Protein AF-A0A2N9P0L2-F1 (afdb_monomer_lite)

Radius of gyration: 23.01 Å; chains: 1; bounding box: 50×42×52 Å

Foldseek 3Di:
DQQPDALVVVCVVVVHDSVVSVVVCVVVVRDGNDDPDDDDDPVLVVCQQPAALVVSCVVVVDDSVVSVVSCVVVVRDGPDDPDDDDDPVLVVCALVDALVVSCVVSVHDSVNSVVVCVVVVHDGHPDPD

Structure (mmCIF, N/CA/C/O backbone):
data_AF-A0A2N9P0L2-F1
#
_entry.id   AF-A0A2N9P0L2-F1
#
loop_
_atom_site.group_PDB
_atom_site.id
_atom_site.type_symbol
_atom_site.label_atom_id
_atom_site.label_alt_id
_atom_site.label_comp_id
_atom_site.label_asym_id
_atom_site.label_entity_id
_atom_site.label_seq_id
_atom_site.pdbx_PDB_ins_code
_atom_site.Cartn_x
_atom_site.Cartn_y
_atom_site.Cartn_z
_atom_site.occupancy
_atom_site.B_iso_or_equiv
_atom_site.auth_seq_id
_atom_site.auth_comp_id
_atom_site.auth_asym_id
_atom_site.auth_atom_id
_atom_site.pdbx_PDB_model_num
ATOM 1 N N . MET A 1 1 ? -23.868 2.531 26.790 1.00 65.00 1 MET A N 1
ATOM 2 C CA . MET A 1 1 ? -23.045 1.312 26.587 1.00 65.00 1 MET A CA 1
ATOM 3 C C . MET A 1 1 ? -22.244 1.359 25.287 1.00 65.00 1 MET A C 1
ATOM 5 O O . MET A 1 1 ? -21.051 1.088 25.334 1.00 65.00 1 MET A O 1
ATOM 9 N N . LEU A 1 2 ? -22.852 1.745 24.157 1.00 66.62 2 LEU A N 1
ATOM 10 C CA . LEU A 1 2 ? -22.140 2.034 22.899 1.00 66.62 2 LEU A CA 1
ATOM 11 C C . LEU A 1 2 ? -20.987 3.029 23.121 1.00 66.62 2 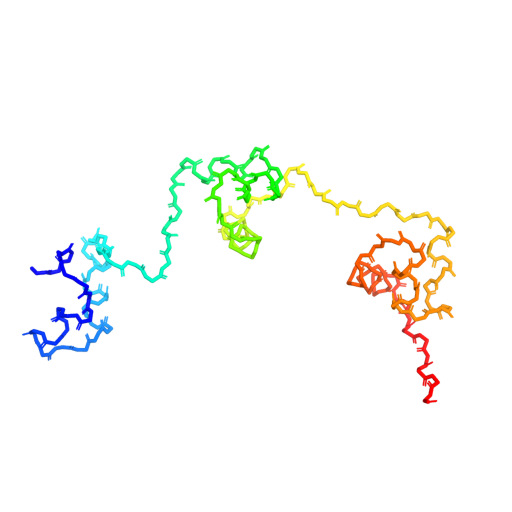LEU A C 1
ATOM 13 O O . LEU A 1 2 ? -21.174 4.020 23.825 1.00 66.62 2 LEU A O 1
ATOM 17 N N . GLY A 1 3 ? -19.809 2.746 22.558 1.00 70.12 3 GLY A N 1
ATOM 18 C CA . GLY A 1 3 ? -18.627 3.616 22.662 1.00 70.12 3 GLY A CA 1
ATOM 19 C C . GLY A 1 3 ? -17.757 3.429 23.907 1.00 70.12 3 GLY A C 1
ATOM 20 O O . GLY A 1 3 ? -16.647 3.942 23.933 1.00 70.12 3 GLY A O 1
ATOM 21 N N . LYS A 1 4 ? -18.222 2.688 24.925 1.00 80.75 4 LYS A N 1
ATOM 22 C CA . LYS A 1 4 ? -17.445 2.395 26.152 1.00 80.75 4 LYS A CA 1
ATOM 23 C C . LYS A 1 4 ? -16.956 0.946 26.238 1.00 80.75 4 LYS A C 1
ATOM 25 O O . LYS A 1 4 ? -15.978 0.671 26.918 1.00 80.75 4 LYS A O 1
ATOM 30 N N . LYS A 1 5 ? -17.652 0.024 25.570 1.00 83.19 5 LYS A N 1
ATOM 31 C CA . LYS A 1 5 ? -17.316 -1.403 25.476 1.00 83.19 5 LYS A CA 1
ATOM 32 C C . LYS A 1 5 ? -17.175 -1.795 24.004 1.00 83.19 5 LYS A C 1
ATOM 34 O O . LYS A 1 5 ? -17.848 -1.177 23.174 1.00 83.19 5 LYS A O 1
ATOM 39 N N . PRO A 1 6 ? -16.354 -2.804 23.662 1.00 87.69 6 PRO A N 1
ATOM 40 C CA . PRO A 1 6 ? -16.290 -3.330 22.304 1.00 87.69 6 PRO A CA 1
ATOM 41 C C . PRO A 1 6 ? -17.685 -3.698 21.786 1.00 87.69 6 PRO A C 1
ATOM 43 O O . PRO A 1 6 ? -18.480 -4.298 22.513 1.00 87.69 6 PRO A O 1
ATOM 46 N N . ASP A 1 7 ? -17.973 -3.405 20.515 1.00 88.44 7 ASP A N 1
ATOM 47 C CA . ASP A 1 7 ? -19.299 -3.643 19.914 1.00 88.44 7 ASP A CA 1
ATOM 48 C C . ASP A 1 7 ? -19.756 -5.107 20.059 1.00 88.44 7 ASP A C 1
ATOM 50 O O . ASP A 1 7 ? -20.945 -5.387 20.189 1.00 88.44 7 ASP A O 1
ATOM 54 N N . ARG A 1 8 ? -18.808 -6.050 20.116 1.00 89.19 8 ARG A N 1
ATOM 55 C CA . ARG A 1 8 ? -19.075 -7.478 20.343 1.00 89.19 8 ARG A CA 1
ATOM 56 C C . ARG A 1 8 ? -19.576 -7.789 21.750 1.00 89.19 8 ARG A C 1
ATOM 58 O O . ARG A 1 8 ? -20.370 -8.708 21.912 1.00 89.19 8 ARG A O 1
ATOM 65 N N . GLU A 1 9 ? -19.109 -7.057 22.753 1.00 89.94 9 GLU A N 1
ATOM 66 C CA . GLU A 1 9 ? -19.587 -7.187 24.130 1.00 89.94 9 GLU A CA 1
ATOM 67 C C . GLU A 1 9 ? -20.956 -6.518 24.277 1.00 89.94 9 GLU A C 1
ATOM 69 O O . GLU A 1 9 ? -21.880 -7.117 24.817 1.00 89.94 9 GLU A O 1
ATOM 74 N N . VAL A 1 10 ? -21.125 -5.324 23.696 1.00 89.44 10 VAL A N 1
ATOM 75 C CA . VAL A 1 10 ? -22.419 -4.625 23.664 1.00 89.44 10 VAL A CA 1
ATOM 76 C C . VAL A 1 10 ? -23.487 -5.482 22.978 1.00 89.44 10 VAL A C 1
ATOM 78 O O . VAL A 1 10 ? -24.590 -5.597 23.500 1.00 89.44 10 VAL A O 1
ATOM 81 N N . ALA A 1 11 ? -23.153 -6.131 21.859 1.00 92.31 11 ALA A N 1
ATOM 82 C CA . ALA A 1 11 ? -24.039 -7.050 21.145 1.00 92.31 11 ALA A CA 1
ATOM 83 C C . ALA A 1 11 ? -24.541 -8.201 22.029 1.00 92.31 11 ALA A C 1
ATOM 85 O O . ALA A 1 11 ? -25.743 -8.465 22.052 1.00 92.31 11 ALA A O 1
ATOM 86 N N . ARG A 1 12 ? -23.642 -8.827 22.806 1.00 93.19 12 ARG A N 1
ATOM 87 C CA . ARG A 1 12 ? -24.012 -9.880 23.767 1.00 93.19 12 ARG A CA 1
ATOM 88 C C . ARG A 1 12 ? -24.918 -9.350 24.876 1.00 93.19 12 ARG A C 1
ATOM 90 O O . ARG A 1 12 ? -25.916 -9.985 25.182 1.00 93.19 12 ARG A O 1
ATOM 97 N N . LEU A 1 13 ? -24.596 -8.184 25.440 1.00 91.69 13 LEU A N 1
ATOM 98 C CA . LEU A 1 13 ? -25.350 -7.592 26.552 1.00 91.69 13 LEU A CA 1
ATOM 99 C C . LEU A 1 13 ? -26.775 -7.182 26.163 1.00 91.69 13 LEU A C 1
ATOM 101 O O . LEU A 1 13 ? -27.680 -7.273 26.983 1.00 91.69 13 LEU A O 1
ATOM 105 N N . VAL A 1 14 ? -26.975 -6.712 24.930 1.00 90.88 14 VAL A N 1
ATOM 106 C CA . VAL A 1 14 ? -28.277 -6.196 24.470 1.00 90.88 14 VAL A CA 1
ATOM 107 C C . VAL A 1 14 ? -29.072 -7.190 23.620 1.00 90.88 14 VAL A C 1
ATOM 109 O O . VAL A 1 14 ? -30.128 -6.829 23.105 1.00 90.88 14 VAL A O 1
ATOM 112 N N . GLY A 1 15 ? -28.565 -8.414 23.424 1.00 92.69 15 GLY A N 1
ATOM 113 C CA . GLY A 1 15 ? -29.227 -9.441 22.612 1.00 92.69 15 GLY A CA 1
ATOM 114 C C . GLY A 1 15 ? -29.412 -9.035 21.144 1.00 92.69 15 GLY A C 1
ATOM 115 O O . GLY A 1 15 ? -30.429 -9.349 20.530 1.00 92.69 15 GLY A O 1
ATOM 116 N N . ARG A 1 16 ? -28.465 -8.279 20.573 1.00 94.00 16 ARG A N 1
ATOM 117 C CA . ARG A 1 16 ? -28.523 -7.813 19.175 1.00 94.00 16 ARG A CA 1
ATOM 118 C C . ARG A 1 16 ? -27.339 -8.331 18.377 1.00 94.00 16 ARG A C 1
ATOM 120 O O . ARG A 1 16 ? -26.281 -8.628 18.922 1.00 94.00 16 ARG A O 1
ATOM 127 N N . SER A 1 17 ? -27.499 -8.388 17.057 1.00 95.25 17 SER A N 1
ATOM 128 C CA . SER A 1 17 ? -26.387 -8.729 16.171 1.00 95.25 17 SER A CA 1
ATOM 129 C C . SER A 1 17 ? -25.268 -7.684 16.254 1.00 95.25 17 SER A C 1
ATOM 131 O O . SER A 1 17 ? -25.514 -6.485 16.417 1.00 95.25 17 SER A O 1
ATOM 133 N N . LEU A 1 18 ? -24.023 -8.140 16.086 1.00 91.50 18 LEU A N 1
ATOM 134 C CA . LEU A 1 18 ? -22.844 -7.272 16.039 1.00 91.50 18 LEU A CA 1
ATOM 135 C C . LEU A 1 18 ? -22.994 -6.164 14.985 1.00 91.50 18 LEU A C 1
ATOM 137 O O . LEU A 1 18 ? -22.694 -5.008 15.269 1.00 91.50 18 LEU A O 1
ATOM 141 N N . ALA A 1 19 ? -23.518 -6.504 13.805 1.00 92.62 19 ALA A N 1
ATOM 142 C CA . ALA A 1 19 ? -23.745 -5.553 12.721 1.00 92.62 19 ALA A CA 1
ATOM 143 C C . ALA A 1 19 ? -24.700 -4.418 13.127 1.00 92.62 19 ALA A C 1
ATOM 145 O O . ALA A 1 19 ? -24.411 -3.254 12.865 1.00 92.62 19 ALA A O 1
ATOM 146 N N . ASN A 1 20 ? -25.792 -4.722 13.840 1.00 93.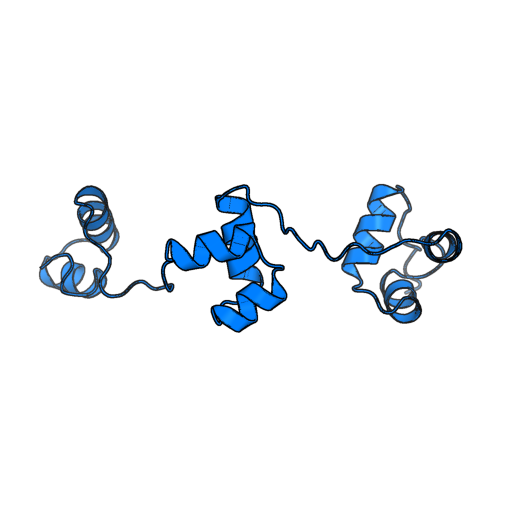62 20 ASN A N 1
ATOM 147 C CA . ASN A 1 20 ? -26.727 -3.698 14.316 1.00 93.62 20 ASN A CA 1
ATOM 148 C C . ASN A 1 20 ? -26.069 -2.734 15.306 1.00 93.62 20 ASN A C 1
ATOM 150 O O . ASN A 1 20 ? -26.271 -1.523 15.226 1.00 93.62 20 ASN A O 1
ATOM 154 N N . VAL A 1 21 ? -25.254 -3.259 16.222 1.00 92.25 21 VAL A N 1
ATOM 155 C CA . VAL A 1 21 ? -24.504 -2.435 17.178 1.00 92.25 21 VAL A CA 1
ATOM 156 C C . VAL A 1 21 ? -23.484 -1.555 16.451 1.00 92.25 21 VAL A C 1
ATOM 158 O O . VAL A 1 21 ? -23.429 -0.356 16.719 1.00 92.25 21 VAL A O 1
ATOM 161 N N . GLN A 1 22 ? -22.744 -2.110 15.486 1.00 89.94 22 GLN A N 1
ATOM 162 C CA . GLN A 1 22 ? -21.767 -1.375 14.675 1.00 89.94 22 GLN A CA 1
ATOM 163 C C . GLN A 1 22 ? -22.412 -0.262 13.843 1.00 89.94 22 GLN A C 1
ATOM 165 O O . GLN A 1 22 ? -21.928 0.870 13.866 1.00 89.94 22 GLN A O 1
ATOM 170 N N . ILE A 1 23 ? -23.520 -0.556 13.152 1.00 91.69 23 ILE A N 1
ATOM 171 C CA . ILE A 1 23 ? -24.287 0.429 12.377 1.00 91.69 23 ILE A CA 1
ATOM 172 C C . ILE A 1 23 ? -24.815 1.516 13.310 1.00 91.69 23 ILE A C 1
ATOM 174 O O . ILE A 1 23 ? -24.632 2.700 13.043 1.00 91.69 23 ILE A O 1
ATOM 178 N N . ARG A 1 24 ? -25.416 1.145 14.448 1.00 91.94 24 ARG A N 1
ATOM 179 C CA . ARG A 1 24 ? -25.958 2.123 15.401 1.00 91.94 24 ARG A CA 1
ATOM 180 C C . ARG A 1 24 ? -24.868 3.008 16.001 1.00 91.94 24 ARG A C 1
ATOM 182 O O . ARG A 1 24 ? -25.114 4.192 16.211 1.00 91.94 24 ARG A O 1
ATOM 189 N N . ARG A 1 25 ? -23.680 2.453 16.265 1.00 92.31 25 ARG A N 1
ATOM 190 C CA . ARG A 1 25 ? -22.500 3.205 16.706 1.00 92.31 25 ARG A CA 1
ATOM 191 C C . ARG A 1 25 ? -22.061 4.198 15.627 1.00 92.31 25 ARG A C 1
ATOM 193 O O . ARG A 1 25 ? -21.902 5.378 15.927 1.00 92.31 25 ARG A O 1
ATOM 200 N N . PHE A 1 26 ? -21.906 3.720 14.392 1.00 87.19 26 PHE A N 1
ATOM 201 C CA . PHE A 1 26 ? -21.488 4.523 13.244 1.00 87.19 26 PHE A CA 1
ATOM 202 C C . PHE A 1 26 ? -22.464 5.669 12.952 1.00 87.19 26 PHE A C 1
ATOM 204 O O . PHE A 1 26 ? -22.041 6.817 12.895 1.00 87.19 26 PHE A O 1
ATOM 211 N N . LEU A 1 27 ? -23.770 5.387 12.876 1.00 90.00 27 LEU A N 1
ATOM 212 C CA . LEU A 1 27 ? -24.817 6.393 12.645 1.00 90.00 27 LEU A CA 1
ATOM 213 C C . LEU A 1 27 ? -24.892 7.454 13.750 1.00 90.00 27 LEU A C 1
ATOM 215 O O . LEU A 1 27 ? -25.385 8.551 13.519 1.00 90.00 27 LEU A O 1
ATOM 219 N N . LYS A 1 28 ? -24.422 7.134 14.959 1.00 91.19 28 LYS A N 1
ATOM 220 C CA . LYS A 1 28 ? -24.329 8.084 16.075 1.00 91.19 28 LYS A CA 1
ATOM 221 C C . LYS A 1 28 ? -22.987 8.819 16.135 1.00 91.19 28 LYS A C 1
ATOM 223 O O . LYS A 1 28 ? -22.760 9.546 17.094 1.00 91.19 28 LYS A O 1
ATOM 228 N N . GLY A 1 29 ? -22.091 8.596 15.170 1.00 84.56 29 GLY A N 1
ATOM 229 C CA . GLY A 1 29 ? -20.753 9.191 15.151 1.00 84.56 29 GLY A CA 1
ATOM 230 C C . GLY A 1 29 ? -19.865 8.754 16.319 1.00 84.56 29 GLY A C 1
ATOM 231 O O . GLY A 1 29 ? -18.871 9.407 16.614 1.00 84.56 29 GLY A O 1
ATOM 232 N N . ILE A 1 30 ? -20.211 7.666 17.016 1.00 86.56 30 ILE A N 1
ATOM 233 C CA . ILE A 1 30 ? -19.482 7.222 18.205 1.00 86.56 30 ILE A CA 1
ATOM 234 C C . ILE A 1 30 ? -18.237 6.437 17.751 1.00 86.56 30 ILE A C 1
ATOM 236 O O . ILE A 1 30 ? -18.373 5.460 17.007 1.00 86.56 30 ILE A O 1
ATOM 240 N N . PRO A 1 31 ? -17.014 6.787 18.181 1.00 80.75 31 PRO A N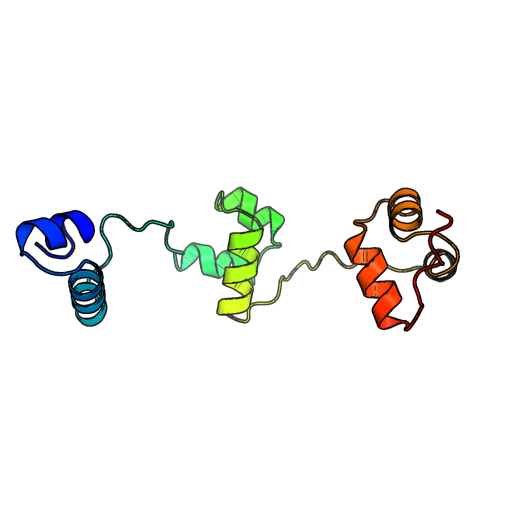 1
ATOM 241 C CA . PRO A 1 31 ? -15.822 6.009 17.851 1.00 80.75 31 PRO A CA 1
ATOM 242 C C . PRO A 1 31 ? -15.902 4.573 18.382 1.00 80.75 31 PRO A C 1
ATOM 244 O O . PRO A 1 31 ? -16.498 4.312 19.427 1.00 80.75 31 PRO A O 1
ATOM 247 N N . ASN A 1 32 ? -15.317 3.618 17.655 1.00 82.81 32 ASN A N 1
ATOM 248 C CA . ASN A 1 32 ? -15.172 2.260 18.177 1.00 82.81 32 ASN A CA 1
ATOM 249 C C . ASN A 1 32 ? -14.106 2.298 19.280 1.00 82.81 32 ASN A C 1
ATOM 251 O O . ASN A 1 32 ? -12.976 2.668 18.964 1.00 82.81 32 ASN A O 1
ATOM 255 N N . PRO A 1 33 ? -14.416 1.909 20.528 1.00 80.88 33 PRO A N 1
ATOM 256 C CA . PRO A 1 33 ? -13.426 1.893 21.602 1.00 80.88 33 PRO A CA 1
ATOM 257 C C . PRO A 1 33 ? -12.349 0.815 21.411 1.00 80.88 33 PRO A C 1
ATOM 259 O O . PRO A 1 33 ? -11.288 0.901 22.015 1.00 80.88 33 PRO A O 1
ATOM 262 N N . ALA A 1 34 ? -12.603 -0.196 20.573 1.00 78.56 34 ALA A N 1
ATOM 263 C CA . ALA A 1 34 ? -11.668 -1.277 20.273 1.00 78.56 34 ALA A CA 1
ATOM 264 C C . ALA A 1 34 ? -11.674 -1.587 18.763 1.00 78.56 34 ALA A C 1
ATOM 266 O O . ALA A 1 34 ? -12.229 -2.605 18.325 1.00 78.56 34 ALA A O 1
ATOM 267 N N . PRO A 1 35 ? -11.130 -0.689 17.922 1.00 75.00 35 PRO A N 1
ATOM 268 C CA . PRO A 1 35 ? -11.087 -0.914 16.490 1.00 75.00 35 PRO A CA 1
ATOM 269 C C . PRO A 1 35 ? -10.101 -2.040 16.165 1.00 75.00 35 PRO A C 1
ATOM 271 O O . PRO A 1 35 ? -8.981 -2.068 16.662 1.00 75.00 35 PRO A O 1
ATOM 274 N N . LEU A 1 36 ? -10.502 -2.952 15.273 1.00 76.06 36 LEU A N 1
ATOM 275 C CA . LEU A 1 36 ? -9.642 -4.051 14.805 1.00 76.06 36 LEU A CA 1
ATOM 276 C C . LEU A 1 36 ? -8.378 -3.559 14.080 1.00 76.06 36 LEU A C 1
ATOM 278 O O . LEU A 1 36 ? -7.429 -4.315 13.901 1.00 76.06 36 LEU A O 1
ATOM 282 N N . ARG A 1 37 ? -8.380 -2.308 13.609 1.00 80.06 37 ARG A N 1
ATOM 283 C CA . ARG A 1 37 ? -7.254 -1.658 12.938 1.00 80.06 37 ARG A CA 1
ATOM 284 C C . ARG A 1 37 ? -7.039 -0.283 13.551 1.00 80.06 37 ARG A C 1
ATOM 286 O O . ARG A 1 37 ? -8.014 0.426 13.791 1.00 80.06 37 ARG A O 1
ATOM 293 N N . ARG A 1 38 ? -5.778 0.114 13.739 1.00 87.44 38 ARG A N 1
ATOM 294 C CA . ARG A 1 38 ? -5.422 1.460 14.212 1.00 87.44 38 ARG A CA 1
ATOM 295 C C . ARG A 1 38 ? -5.945 2.517 13.221 1.00 87.44 38 ARG A C 1
ATOM 297 O O . ARG A 1 38 ? -5.475 2.512 12.075 1.00 87.44 38 ARG A O 1
ATOM 304 N N . PRO A 1 39 ? -6.879 3.405 13.615 1.00 88.31 39 PRO A N 1
ATOM 305 C CA . PRO A 1 39 ? -7.382 4.472 12.747 1.00 88.31 39 PRO A CA 1
ATOM 306 C C . PRO A 1 39 ? -6.253 5.397 12.299 1.00 88.31 39 PRO A C 1
ATOM 308 O O . PRO A 1 39 ? -5.286 5.556 13.039 1.00 88.31 39 PRO A O 1
ATOM 311 N N . TRP A 1 40 ? -6.355 5.972 11.102 1.00 93.50 40 TRP A N 1
ATOM 312 C CA . TRP A 1 40 ? -5.452 7.041 10.665 1.00 93.50 40 TRP A CA 1
ATOM 313 C C . TRP A 1 40 ? -5.803 8.342 11.382 1.00 93.50 40 TRP A C 1
ATOM 315 O O . TRP A 1 40 ? -6.984 8.657 11.538 1.00 93.50 40 TRP A O 1
ATOM 325 N N . THR A 1 41 ? -4.788 9.071 11.836 1.00 93.06 41 THR A N 1
ATOM 326 C CA . THR A 1 41 ? -4.960 10.417 12.395 1.00 93.06 41 THR A CA 1
ATOM 327 C C . THR A 1 41 ? -4.722 11.476 11.314 1.00 93.06 41 THR A C 1
ATOM 329 O O . THR A 1 41 ? -3.959 11.211 10.383 1.00 93.06 41 THR A O 1
ATOM 332 N N . PRO A 1 42 ? -5.283 12.692 11.450 1.00 93.19 42 PRO A N 1
ATOM 333 C CA . PRO A 1 42 ? -5.019 13.779 10.503 1.00 93.19 42 PRO A CA 1
ATOM 334 C C . PRO A 1 42 ? -3.521 14.062 10.318 1.00 93.19 42 PRO A C 1
ATOM 336 O O . PRO A 1 42 ? -3.052 14.223 9.198 1.00 93.19 42 PRO A O 1
ATOM 339 N N . LYS A 1 43 ? -2.744 14.001 11.408 1.00 94.06 43 LYS A N 1
ATOM 340 C CA . LYS A 1 43 ? -1.287 14.177 11.368 1.00 94.06 43 LYS A CA 1
ATOM 341 C C . LYS A 1 43 ? -0.585 13.089 10.551 1.00 94.06 43 LYS A C 1
ATOM 343 O O . LYS A 1 43 ? 0.389 13.376 9.870 1.00 94.06 43 LYS A O 1
ATOM 348 N N . GLU A 1 44 ? -1.057 11.843 10.610 1.00 95.75 44 GLU A N 1
ATOM 349 C CA . GLU A 1 44 ? -0.506 10.768 9.775 1.00 95.75 44 GLU A CA 1
ATOM 350 C C . GLU A 1 44 ? -0.886 10.941 8.298 1.00 95.75 44 GLU A C 1
ATOM 352 O O . GLU A 1 44 ? -0.065 10.650 7.430 1.00 95.75 44 GLU A O 1
ATOM 357 N N . ASP A 1 45 ? -2.097 11.423 8.005 1.00 96.25 45 ASP A N 1
ATOM 358 C CA . ASP A 1 45 ? -2.522 11.706 6.630 1.00 96.25 45 ASP A CA 1
ATOM 359 C C . ASP A 1 45 ? -1.702 12.856 6.013 1.00 96.25 45 ASP A C 1
ATOM 361 O O . ASP A 1 45 ? -1.322 12.781 4.846 1.00 96.25 45 ASP A O 1
ATOM 365 N N . GLU A 1 46 ? -1.337 13.879 6.796 1.00 95.38 46 GLU A N 1
ATOM 366 C CA . GLU A 1 46 ? -0.434 14.950 6.346 1.00 95.38 46 GLU A CA 1
ATOM 367 C C . GLU A 1 46 ? 0.947 14.428 5.924 1.00 95.38 46 GLU A C 1
ATOM 369 O O . GLU A 1 46 ? 1.518 14.925 4.949 1.00 95.38 46 GLU A O 1
ATOM 374 N N . LEU A 1 47 ? 1.483 13.411 6.613 1.00 96.38 47 LEU A N 1
ATOM 375 C CA . LEU A 1 47 ? 2.766 12.797 6.245 1.00 96.38 47 LEU A CA 1
ATOM 376 C C . LEU A 1 47 ? 2.702 12.144 4.862 1.00 96.38 47 LEU A C 1
ATOM 378 O O . LEU A 1 47 ? 3.686 12.187 4.124 1.00 96.38 47 LEU A O 1
ATOM 382 N N . LEU A 1 48 ? 1.545 11.591 4.476 1.00 95.06 48 LEU A N 1
ATOM 383 C CA . LEU A 1 48 ? 1.361 11.007 3.147 1.00 95.06 48 LEU A CA 1
ATOM 384 C C . LEU A 1 48 ? 1.571 12.060 2.053 1.00 95.06 48 LEU A C 1
ATOM 386 O O . LEU A 1 48 ? 2.234 11.790 1.058 1.00 95.06 48 LEU A O 1
ATOM 390 N N . GLY A 1 49 ? 1.085 13.285 2.237 1.00 91.50 49 GLY A N 1
ATOM 391 C CA . GLY A 1 49 ? 1.273 14.349 1.244 1.00 91.50 49 GLY A CA 1
ATOM 392 C C . GLY A 1 49 ? 2.725 14.810 1.066 1.00 91.50 49 GLY A C 1
ATOM 393 O O . GLY A 1 49 ? 3.033 15.449 0.065 1.00 91.50 49 GLY A O 1
ATOM 394 N N . ARG A 1 50 ? 3.613 14.507 2.024 1.00 93.69 50 ARG A N 1
ATOM 395 C CA . ARG A 1 50 ? 4.958 15.104 2.102 1.00 93.69 50 ARG A CA 1
ATOM 396 C C . ARG A 1 50 ? 6.101 14.113 1.930 1.00 93.69 50 ARG A C 1
ATOM 398 O O . ARG A 1 50 ? 7.153 14.503 1.446 1.00 93.69 50 ARG A O 1
ATOM 405 N N . LEU A 1 51 ? 5.915 12.865 2.352 1.00 94.56 51 LEU A N 1
ATOM 406 C CA . LEU A 1 51 ? 7.000 11.892 2.490 1.00 94.56 51 LEU A CA 1
ATOM 407 C C . LEU A 1 51 ? 6.783 10.665 1.609 1.00 94.56 51 LEU A C 1
ATOM 409 O O . LEU A 1 51 ? 5.643 10.296 1.324 1.00 94.56 51 LEU A O 1
ATOM 413 N N . GLY A 1 52 ? 7.873 9.998 1.227 1.00 92.94 52 GLY A N 1
ATOM 414 C CA . GLY A 1 52 ? 7.829 8.687 0.587 1.00 92.94 52 GLY A CA 1
ATOM 415 C C . GLY A 1 52 ? 7.278 7.586 1.499 1.00 92.94 52 GLY A C 1
ATOM 416 O O . GLY A 1 52 ? 7.294 7.693 2.727 1.00 92.94 52 GLY A O 1
ATOM 417 N N . ASP A 1 53 ? 6.794 6.493 0.902 1.00 93.44 53 ASP A N 1
ATOM 418 C CA . ASP A 1 53 ? 6.143 5.399 1.643 1.00 93.44 53 ASP A CA 1
ATOM 419 C C . ASP A 1 53 ? 7.025 4.797 2.747 1.00 93.44 53 ASP A C 1
ATOM 421 O O . ASP A 1 53 ? 6.530 4.499 3.832 1.00 93.44 53 ASP A O 1
ATOM 425 N N . GLU A 1 54 ? 8.330 4.649 2.503 1.00 91.88 54 GLU A N 1
ATOM 426 C CA . GLU A 1 54 ? 9.265 4.076 3.482 1.00 91.88 54 GLU A CA 1
ATOM 427 C C . GLU A 1 54 ? 9.428 4.957 4.717 1.00 91.88 54 GLU A C 1
ATOM 429 O O . GLU A 1 54 ? 9.475 4.452 5.839 1.00 91.88 54 GLU A O 1
ATOM 434 N N . GLU A 1 55 ? 9.473 6.272 4.530 1.00 94.75 55 GLU A N 1
ATOM 435 C CA . GLU A 1 55 ? 9.611 7.211 5.637 1.00 94.75 55 GLU A CA 1
ATOM 436 C C . GLU A 1 55 ? 8.308 7.304 6.440 1.00 94.75 55 GLU A C 1
ATOM 438 O O . GLU A 1 55 ? 8.329 7.261 7.670 1.00 94.75 55 GLU A O 1
ATOM 443 N N . VAL A 1 56 ? 7.152 7.283 5.765 1.00 96.12 56 VAL A N 1
ATOM 444 C CA . VAL A 1 56 ? 5.851 7.174 6.446 1.00 96.12 56 VAL A CA 1
ATOM 445 C C . VAL A 1 56 ? 5.776 5.890 7.275 1.00 96.12 56 VAL A C 1
ATOM 447 O O . VAL A 1 56 ? 5.299 5.918 8.412 1.00 96.12 56 VAL A O 1
ATOM 450 N N . MET A 1 57 ? 6.250 4.757 6.747 1.00 96.25 57 MET A N 1
ATOM 451 C CA . MET A 1 57 ? 6.294 3.499 7.500 1.00 96.25 57 MET A CA 1
ATOM 452 C C . MET A 1 57 ? 7.169 3.616 8.748 1.00 96.25 57 MET A C 1
ATOM 454 O O . MET A 1 57 ? 6.734 3.193 9.817 1.00 96.25 57 MET A O 1
ATOM 458 N N . LYS A 1 58 ? 8.363 4.213 8.639 1.00 95.81 58 LYS A N 1
ATOM 459 C CA . LYS A 1 58 ? 9.263 4.421 9.785 1.00 95.81 58 LYS A CA 1
ATOM 460 C C . LYS A 1 58 ? 8.634 5.319 10.849 1.00 95.81 58 LYS A C 1
ATOM 462 O O . LYS A 1 58 ? 8.647 4.959 12.021 1.00 95.81 58 LYS A O 1
ATOM 467 N N . GLN A 1 59 ? 8.035 6.441 10.449 1.00 95.88 59 GLN A N 1
ATOM 468 C CA . GLN A 1 59 ? 7.477 7.417 11.392 1.00 95.88 59 GLN A CA 1
ATOM 469 C C . GLN A 1 59 ? 6.170 6.956 12.043 1.00 95.88 59 GLN A C 1
ATOM 471 O O . GLN A 1 59 ? 5.895 7.287 13.193 1.00 95.88 59 GLN A O 1
ATOM 476 N N . THR A 1 60 ? 5.347 6.189 11.325 1.00 94.56 60 THR A N 1
ATOM 477 C CA . THR A 1 60 ? 4.042 5.744 11.837 1.00 94.56 60 THR A CA 1
ATOM 478 C C . THR A 1 60 ? 4.073 4.317 12.391 1.00 94.56 60 THR A C 1
ATOM 480 O O . THR A 1 60 ? 3.160 3.916 13.118 1.00 94.56 60 THR A O 1
ATOM 483 N N . GLY A 1 61 ? 5.070 3.506 12.035 1.00 94.69 61 GLY A N 1
ATOM 484 C CA . GLY A 1 61 ? 5.091 2.065 12.303 1.00 94.69 61 GLY A CA 1
ATOM 485 C C . GLY A 1 61 ? 4.018 1.277 11.537 1.00 94.69 61 GLY A C 1
ATOM 486 O O . GLY A 1 61 ? 3.705 0.143 11.901 1.00 94.69 61 GLY A O 1
ATOM 487 N N . ARG A 1 62 ? 3.384 1.867 10.513 1.00 95.31 62 ARG A N 1
ATOM 488 C CA . ARG A 1 62 ? 2.401 1.171 9.666 1.00 95.31 62 ARG A CA 1
ATOM 489 C C . ARG A 1 62 ? 3.101 0.331 8.604 1.00 95.31 62 ARG A C 1
ATOM 491 O O . ARG A 1 62 ? 4.216 0.621 8.188 1.00 95.31 62 ARG A O 1
ATOM 498 N N . SER A 1 63 ? 2.414 -0.699 8.118 1.00 94.56 63 SER A N 1
ATOM 499 C CA . SER A 1 63 ? 2.906 -1.510 7.003 1.00 94.56 63 SER A CA 1
ATOM 500 C C . SER A 1 63 ? 2.770 -0.784 5.663 1.00 94.56 63 SER A C 1
ATOM 502 O O . SER A 1 63 ? 1.831 -0.007 5.469 1.00 94.56 63 SER A O 1
ATOM 504 N N . LEU A 1 64 ? 3.632 -1.127 4.698 1.00 93.19 64 LEU A N 1
ATOM 505 C CA . LEU A 1 64 ? 3.581 -0.595 3.329 1.00 93.19 64 LEU A CA 1
ATOM 506 C C . LEU A 1 64 ? 2.179 -0.715 2.719 1.00 93.19 64 LEU A C 1
ATOM 508 O O . LEU A 1 64 ? 1.633 0.245 2.188 1.00 93.19 64 LEU A O 1
ATOM 512 N N . LYS A 1 65 ? 1.545 -1.884 2.870 1.00 93.12 65 LYS A N 1
ATOM 513 C CA . LYS A 1 65 ? 0.188 -2.131 2.362 1.00 93.12 65 LYS A CA 1
ATOM 514 C C . LYS A 1 65 ? -0.844 -1.169 2.961 1.00 93.12 65 LYS A C 1
ATOM 516 O O . LYS A 1 65 ? -1.749 -0.737 2.254 1.00 93.12 65 LYS A O 1
ATOM 521 N N . SER A 1 66 ? -0.719 -0.832 4.248 1.00 94.88 66 SER A N 1
ATOM 522 C CA . SER A 1 66 ? -1.611 0.137 4.892 1.00 94.88 66 SER A CA 1
ATOM 523 C C . SER A 1 66 ? -1.395 1.552 4.361 1.00 94.88 66 SER A C 1
ATOM 525 O O . SER A 1 66 ? -2.374 2.281 4.231 1.00 94.88 66 SER A O 1
ATOM 527 N N . VAL A 1 67 ? -0.144 1.939 4.096 1.00 95.56 67 VAL A N 1
ATOM 528 C CA . VAL A 1 67 ? 0.219 3.256 3.546 1.00 95.56 67 VAL A CA 1
ATOM 529 C C . VAL A 1 67 ? -0.325 3.401 2.126 1.00 95.56 67 VAL A C 1
ATOM 531 O O . VAL A 1 67 ? -1.086 4.328 1.860 1.00 95.56 67 VAL A O 1
ATOM 534 N N . LEU A 1 68 ? -0.042 2.429 1.253 1.00 94.19 68 LEU A N 1
ATOM 535 C CA . LEU A 1 68 ? -0.508 2.424 -0.137 1.00 94.19 68 LEU A CA 1
ATOM 536 C C . LEU A 1 68 ? -2.035 2.492 -0.237 1.00 94.19 68 LEU A C 1
ATOM 538 O O . LEU A 1 68 ? -2.571 3.304 -0.981 1.00 94.19 68 LEU A O 1
ATOM 542 N N . HIS A 1 69 ? -2.744 1.687 0.558 1.00 94.75 69 HIS A N 1
ATOM 543 C CA . HIS A 1 69 ? -4.206 1.710 0.568 1.00 94.75 69 HIS A CA 1
ATOM 544 C C . HIS A 1 69 ? -4.767 3.041 1.087 1.00 94.75 69 HIS A C 1
ATOM 546 O O . HIS A 1 69 ? -5.798 3.501 0.609 1.00 94.75 69 HIS A O 1
ATOM 552 N N . ARG A 1 70 ? -4.108 3.677 2.069 1.00 96.19 70 ARG A N 1
ATOM 553 C CA . ARG A 1 70 ? -4.554 4.985 2.564 1.00 96.19 70 ARG A CA 1
ATOM 554 C C . ARG A 1 70 ? -4.340 6.084 1.527 1.00 96.19 70 ARG A C 1
ATOM 556 O O . ARG A 1 70 ? -5.230 6.909 1.362 1.00 96.19 70 ARG A O 1
ATOM 563 N N . ARG A 1 71 ? -3.204 6.069 0.825 1.00 96.12 71 ARG A N 1
ATOM 564 C CA . ARG A 1 71 ? -2.926 6.979 -0.294 1.00 96.12 71 ARG A CA 1
ATOM 565 C C . ARG A 1 71 ? -3.970 6.874 -1.387 1.00 96.12 71 ARG A C 1
ATOM 567 O O . ARG A 1 71 ? -4.522 7.894 -1.773 1.00 96.12 71 ARG A O 1
ATOM 574 N N . ASP A 1 72 ? -4.255 5.652 -1.823 1.00 95.12 72 ASP A N 1
ATOM 575 C CA . ASP A 1 72 ? -5.264 5.366 -2.843 1.00 95.12 72 ASP A CA 1
ATOM 576 C C . ASP A 1 72 ? -6.645 5.881 -2.415 1.00 95.12 72 ASP A C 1
ATOM 578 O O . ASP A 1 72 ? -7.273 6.658 -3.127 1.00 95.12 72 ASP A O 1
ATOM 582 N N . PHE A 1 73 ? -7.051 5.575 -1.178 1.00 95.06 73 PHE A N 1
ATOM 583 C CA . PHE A 1 73 ? -8.308 6.058 -0.603 1.00 95.06 73 PHE A CA 1
ATOM 584 C C . PHE A 1 73 ? -8.422 7.593 -0.562 1.00 95.06 73 PHE A C 1
ATOM 586 O O . PHE A 1 73 ? -9.520 8.125 -0.704 1.00 95.06 73 PHE A O 1
ATOM 593 N N . LEU A 1 74 ? -7.315 8.306 -0.334 1.00 94.81 74 LEU A N 1
ATOM 594 C CA . LEU A 1 74 ? -7.283 9.773 -0.288 1.00 94.81 74 LEU A CA 1
ATOM 595 C C . LEU A 1 74 ? -6.931 10.422 -1.638 1.00 94.81 74 LEU A C 1
ATOM 597 O O . LEU A 1 74 ? -6.922 11.647 -1.725 1.00 94.81 74 LEU A O 1
ATOM 601 N N . GLY A 1 75 ? -6.603 9.639 -2.670 1.00 94.31 75 GLY A N 1
ATOM 602 C CA . GLY A 1 75 ? -6.104 10.151 -3.949 1.00 94.31 75 GLY A CA 1
ATOM 603 C C . GLY A 1 75 ? -4.747 10.865 -3.860 1.00 94.31 75 GLY A C 1
ATOM 604 O O . GLY A 1 75 ? -4.454 11.724 -4.689 1.00 94.31 75 GLY A O 1
ATOM 605 N N . ILE A 1 76 ? -3.915 10.549 -2.859 1.00 93.38 76 ILE A N 1
ATOM 606 C CA . ILE A 1 76 ? -2.631 11.230 -2.624 1.00 93.38 76 ILE A CA 1
ATOM 607 C C . ILE A 1 76 ? -1.491 10.440 -3.288 1.00 93.38 76 ILE A C 1
ATOM 609 O O . ILE A 1 76 ? -1.153 9.350 -2.810 1.00 93.38 76 ILE A O 1
ATOM 613 N N . PRO A 1 77 ? -0.833 10.971 -4.335 1.00 89.25 77 PRO A N 1
ATOM 614 C CA . PRO A 1 77 ? 0.304 10.299 -4.954 1.00 89.25 77 PRO A CA 1
ATOM 615 C C . PRO A 1 77 ? 1.495 10.229 -3.991 1.00 89.25 77 PRO A C 1
ATOM 617 O O . PRO A 1 77 ? 1.661 11.080 -3.120 1.00 89.25 77 PRO A O 1
ATOM 620 N N . ASN A 1 78 ? 2.345 9.211 -4.146 1.00 89.56 78 ASN A N 1
ATOM 621 C CA . ASN A 1 78 ? 3.626 9.174 -3.442 1.00 89.56 78 ASN A CA 1
ATOM 622 C C . ASN A 1 78 ? 4.547 10.268 -4.036 1.00 89.56 78 ASN A C 1
ATOM 624 O O . ASN A 1 78 ? 4.795 10.219 -5.246 1.00 89.56 78 ASN A O 1
ATOM 628 N N . PRO A 1 79 ? 5.036 11.236 -3.231 1.00 86.12 79 PRO A N 1
ATOM 629 C CA . PRO A 1 79 ? 5.920 12.306 -3.704 1.00 86.12 79 PRO A CA 1
ATOM 630 C C . PRO A 1 79 ? 7.311 11.798 -4.115 1.00 86.12 79 PRO A C 1
ATOM 632 O O . PRO A 1 79 ? 7.976 12.421 -4.938 1.00 86.12 79 PRO A O 1
ATOM 635 N N . GLU A 1 80 ? 7.723 10.635 -3.612 1.00 82.75 80 GLU A N 1
ATOM 636 C CA . GLU A 1 80 ? 8.984 9.962 -3.926 1.00 82.75 80 GLU A CA 1
ATOM 637 C C . GLU A 1 80 ? 8.703 8.597 -4.577 1.00 82.75 80 GLU A C 1
ATOM 639 O O . GLU A 1 80 ? 8.943 7.535 -3.985 1.00 82.75 80 GLU A O 1
ATOM 644 N N . PRO A 1 81 ? 8.141 8.571 -5.800 1.00 74.38 81 PRO A N 1
ATOM 645 C CA . PRO A 1 81 ? 7.874 7.312 -6.465 1.00 74.38 81 PRO A CA 1
ATOM 646 C C . PRO A 1 81 ? 9.209 6.634 -6.783 1.00 74.38 81 PRO A C 1
ATOM 648 O O . PRO A 1 81 ? 10.025 7.171 -7.534 1.00 74.38 81 PRO A O 1
ATOM 651 N N . LYS A 1 82 ? 9.417 5.414 -6.272 1.00 70.81 82 LYS A N 1
ATOM 652 C CA . LYS A 1 82 ? 10.530 4.558 -6.703 1.00 70.81 82 LYS A CA 1
ATOM 653 C C . LYS A 1 82 ? 10.300 4.127 -8.152 1.00 70.81 82 LYS A C 1
ATOM 655 O O . LYS A 1 82 ? 9.721 3.077 -8.423 1.00 70.81 82 LYS A O 1
ATOM 660 N N . ARG A 1 83 ? 10.709 4.973 -9.097 1.00 71.94 83 ARG A N 1
ATOM 661 C CA . ARG A 1 83 ? 10.666 4.677 -10.531 1.00 71.94 83 ARG A CA 1
ATOM 662 C C . ARG A 1 83 ? 11.922 3.910 -10.913 1.00 71.94 83 ARG A C 1
ATOM 664 O O . ARG A 1 83 ? 13.031 4.335 -10.610 1.00 71.94 83 ARG A O 1
ATOM 671 N N . TRP A 1 84 ? 11.741 2.792 -11.607 1.00 80.50 84 TRP A N 1
ATOM 672 C CA . TRP A 1 84 ? 12.859 2.096 -12.227 1.00 80.50 84 TRP A CA 1
ATOM 673 C C . TRP A 1 84 ? 13.223 2.788 -13.538 1.00 80.50 84 TRP A C 1
ATOM 675 O O . TRP A 1 84 ? 12.378 2.906 -14.431 1.00 80.50 84 TRP A O 1
ATOM 685 N N . TYR A 1 85 ? 14.466 3.253 -13.652 1.00 84.19 85 TYR A N 1
ATOM 686 C CA . TYR A 1 85 ? 14.973 3.836 -14.887 1.00 84.19 85 TYR A CA 1
ATOM 687 C C . TYR A 1 85 ? 15.424 2.718 -15.829 1.00 84.19 85 TYR A C 1
ATOM 689 O O . TYR A 1 85 ? 16.401 2.027 -15.557 1.00 84.19 85 TYR A O 1
ATOM 697 N N . TRP A 1 86 ? 14.691 2.528 -16.925 1.00 89.12 86 TRP A N 1
ATOM 698 C CA . TRP A 1 86 ? 14.988 1.502 -17.922 1.00 89.12 86 TRP A CA 1
ATOM 699 C C . TRP A 1 86 ? 15.968 2.034 -18.962 1.00 89.12 86 TRP A C 1
ATOM 701 O O . TRP A 1 86 ? 15.609 2.907 -19.754 1.00 89.12 86 TRP A O 1
ATOM 711 N N . LYS A 1 87 ? 17.182 1.481 -19.002 1.00 92.81 87 LYS A N 1
ATOM 712 C CA . LYS A 1 87 ? 18.113 1.738 -20.105 1.00 92.81 87 LYS A CA 1
ATOM 713 C C . LYS A 1 87 ? 17.701 0.927 -21.339 1.00 92.81 87 LYS A C 1
ATOM 715 O O . LYS A 1 87 ? 17.108 -0.144 -21.188 1.00 92.81 87 LYS A O 1
ATOM 720 N N . PRO A 1 88 ? 18.073 1.357 -22.558 1.00 92.31 88 PRO A N 1
ATOM 721 C CA . PRO A 1 88 ? 17.879 0.543 -23.759 1.00 92.31 88 PRO A CA 1
ATOM 722 C C . PRO A 1 88 ? 18.470 -0.872 -23.624 1.00 92.31 88 PRO A C 1
ATOM 724 O O . PRO A 1 88 ? 17.843 -1.841 -24.045 1.00 92.31 88 PRO A O 1
ATOM 727 N N . SER A 1 89 ? 19.621 -1.005 -22.951 1.00 92.31 89 SER A N 1
ATOM 728 C CA . SER A 1 89 ? 20.250 -2.295 -22.632 1.00 92.31 89 SER A CA 1
ATOM 729 C C . SER A 1 89 ? 19.382 -3.194 -21.752 1.00 92.31 89 SER A C 1
ATOM 731 O O . SER A 1 89 ? 19.379 -4.405 -21.938 1.00 92.31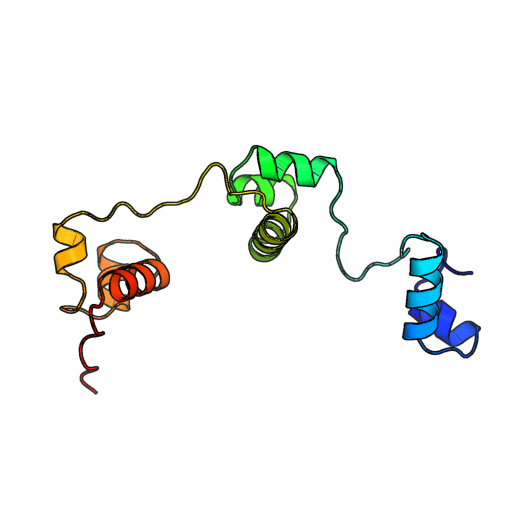 89 SER A O 1
ATOM 733 N N . ASP A 1 90 ? 18.637 -2.615 -20.811 1.00 93.69 90 ASP A N 1
ATOM 734 C CA . ASP A 1 90 ? 17.781 -3.354 -19.881 1.00 93.69 90 ASP A CA 1
ATOM 735 C C . ASP A 1 90 ? 16.518 -3.840 -20.598 1.00 93.69 90 ASP A C 1
ATOM 737 O O . ASP A 1 90 ? 16.081 -4.974 -20.410 1.00 93.69 90 ASP A O 1
ATOM 741 N N . VAL A 1 91 ? 15.953 -2.986 -21.462 1.00 93.69 91 VAL A N 1
ATOM 742 C CA . VAL A 1 91 ? 14.795 -3.322 -22.302 1.00 93.69 91 VAL A CA 1
ATOM 743 C C . VAL A 1 91 ? 15.132 -4.464 -23.261 1.00 93.69 91 VAL A C 1
ATOM 745 O O . VAL A 1 91 ? 14.304 -5.350 -23.445 1.00 93.69 91 VAL A O 1
ATOM 748 N N . ALA A 1 92 ? 16.355 -4.502 -23.797 1.00 93.62 92 ALA A N 1
ATOM 749 C CA . ALA A 1 92 ? 16.822 -5.576 -24.677 1.00 93.62 92 ALA A CA 1
ATOM 750 C C . ALA A 1 92 ? 16.898 -6.962 -23.998 1.00 93.62 92 ALA A C 1
ATOM 752 O O . ALA A 1 92 ? 17.022 -7.977 -24.684 1.00 93.62 92 ALA A O 1
ATOM 753 N N . LEU A 1 93 ? 16.834 -7.031 -22.661 1.00 93.44 93 LEU A N 1
ATOM 754 C CA . LEU A 1 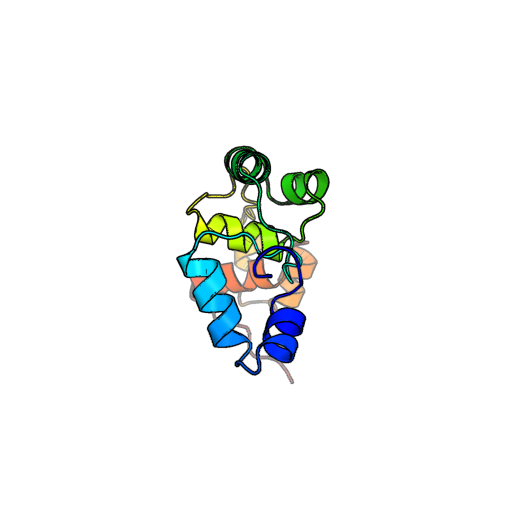93 ? 16.767 -8.299 -21.929 1.00 93.44 93 LEU A CA 1
ATOM 755 C C . LEU A 1 93 ? 15.344 -8.879 -21.878 1.00 93.44 93 LEU A C 1
ATOM 757 O O . LEU A 1 93 ? 15.188 -10.090 -21.700 1.00 93.44 93 LEU A O 1
ATOM 761 N N . LEU A 1 94 ? 14.317 -8.034 -22.013 1.00 93.00 94 LEU A N 1
ATOM 762 C CA . LEU A 1 94 ? 12.911 -8.432 -21.924 1.00 93.00 94 LEU A CA 1
ATOM 763 C C . LEU A 1 94 ? 12.530 -9.312 -23.117 1.00 93.00 94 LEU A C 1
ATOM 765 O O . LEU A 1 94 ? 12.867 -9.005 -24.255 1.00 93.00 94 LEU A O 1
ATOM 769 N N . GLY A 1 95 ? 11.837 -10.422 -22.860 1.00 89.38 95 GLY A N 1
ATOM 770 C CA . GLY A 1 95 ? 11.468 -11.397 -23.897 1.00 89.38 95 GLY A CA 1
ATOM 771 C C . GLY A 1 95 ? 12.609 -12.330 -24.320 1.00 89.38 95 GLY A C 1
ATOM 772 O O . GLY A 1 95 ? 12.341 -13.403 -24.846 1.00 89.38 95 GLY A O 1
ATOM 773 N N . LYS A 1 96 ? 13.871 -11.976 -24.034 1.00 92.62 96 LYS A N 1
ATOM 774 C CA . LYS A 1 96 ? 15.036 -12.852 -24.243 1.00 92.62 96 LYS A CA 1
ATOM 775 C C . LYS A 1 96 ? 15.320 -13.753 -23.040 1.00 92.62 96 LYS A C 1
ATOM 777 O O . LYS A 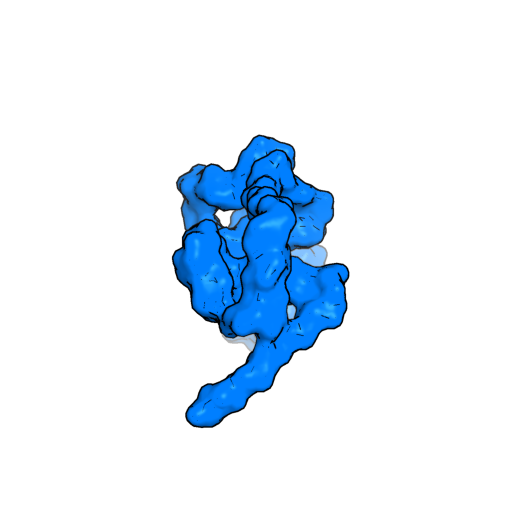1 96 ? 15.749 -14.888 -23.212 1.00 92.62 96 LYS A O 1
ATOM 782 N N . PHE A 1 97 ? 15.110 -13.240 -21.831 1.00 92.75 97 PHE A N 1
ATOM 783 C CA . PHE A 1 97 ? 15.312 -13.967 -20.576 1.00 92.75 97 PHE A CA 1
ATOM 784 C C . PHE A 1 97 ? 14.033 -13.950 -19.740 1.00 92.75 97 PHE A C 1
ATOM 786 O O . PHE A 1 97 ? 13.173 -13.084 -19.921 1.00 92.75 97 PHE A O 1
ATOM 793 N N . SER A 1 98 ? 13.908 -14.902 -18.813 1.00 93.75 98 SER A N 1
ATOM 794 C CA . SER A 1 98 ? 12.769 -14.941 -17.890 1.00 93.75 98 SER A CA 1
ATOM 795 C C . SER A 1 98 ? 12.709 -13.675 -17.028 1.00 93.75 98 SER A C 1
ATOM 797 O O . SER A 1 98 ? 13.745 -13.104 -16.673 1.00 93.75 98 SER A O 1
ATOM 799 N N . ASP A 1 99 ? 11.503 -13.268 -16.619 1.00 93.94 99 ASP A N 1
ATOM 800 C CA . ASP A 1 99 ? 11.321 -12.079 -15.773 1.00 93.94 99 ASP A CA 1
ATOM 801 C C . ASP A 1 99 ? 12.148 -12.173 -14.469 1.00 93.94 99 ASP A C 1
ATOM 803 O O . ASP A 1 99 ? 12.674 -11.170 -13.986 1.00 93.94 99 ASP A O 1
ATOM 807 N N . HIS A 1 100 ? 12.328 -13.387 -13.930 1.00 93.94 100 HIS A N 1
ATOM 808 C CA . HIS A 1 100 ? 13.176 -13.656 -12.764 1.00 93.94 100 HIS A CA 1
ATOM 809 C C . HIS A 1 100 ? 14.663 -13.421 -13.027 1.00 93.94 100 HIS A C 1
ATOM 811 O O . HIS A 1 100 ? 15.364 -12.869 -12.176 1.00 93.94 100 HIS A O 1
ATOM 817 N N . GLU A 1 101 ? 15.163 -13.849 -14.182 1.00 94.56 101 GLU A N 1
ATOM 818 C CA . GLU A 1 101 ? 16.568 -13.673 -14.525 1.00 94.56 101 GLU A CA 1
ATOM 819 C C . GLU A 1 101 ? 16.891 -12.212 -14.835 1.00 94.56 101 GLU A C 1
ATOM 821 O O . GLU A 1 101 ? 17.896 -11.689 -14.350 1.00 94.56 101 GLU A O 1
ATOM 826 N N . VAL A 1 102 ? 16.008 -11.518 -15.558 1.00 93.94 102 VAL A N 1
ATOM 827 C CA . VAL A 1 102 ? 16.145 -10.074 -15.785 1.00 93.94 102 VAL A CA 1
ATOM 828 C C . VAL A 1 102 ? 16.126 -9.319 -14.454 1.00 93.94 102 VAL A C 1
ATOM 830 O O . VAL A 1 102 ? 16.999 -8.488 -14.212 1.00 93.94 102 VAL A O 1
ATOM 833 N N . ALA A 1 103 ? 15.198 -9.652 -13.553 1.00 92.50 103 ALA A N 1
ATOM 834 C CA . ALA A 1 103 ? 15.119 -9.049 -12.223 1.00 92.50 103 ALA A CA 1
ATOM 835 C C . ALA A 1 103 ? 16.414 -9.235 -11.421 1.00 92.50 103 ALA A C 1
ATOM 837 O O . ALA A 1 103 ? 16.919 -8.283 -10.825 1.00 92.50 103 ALA A O 1
ATOM 838 N N . ARG A 1 104 ? 16.996 -10.442 -11.467 1.00 93.00 104 ARG A N 1
ATOM 839 C CA . ARG A 1 104 ? 18.280 -10.746 -10.823 1.00 93.00 104 ARG A CA 1
ATOM 840 C C . ARG A 1 104 ? 19.423 -9.916 -11.409 1.00 93.00 104 ARG A C 1
ATOM 842 O O . ARG A 1 104 ? 20.202 -9.360 -10.645 1.00 93.00 104 ARG A O 1
ATOM 849 N N . ARG A 1 105 ? 19.516 -9.815 -12.740 1.00 93.12 105 ARG A N 1
ATOM 850 C CA . ARG A 1 105 ? 20.581 -9.060 -13.428 1.00 93.12 105 ARG A CA 1
ATOM 851 C C . ARG A 1 105 ? 20.510 -7.562 -13.163 1.00 93.12 105 ARG A C 1
ATOM 853 O O . ARG A 1 105 ? 21.544 -6.918 -13.045 1.00 93.12 105 ARG A O 1
ATOM 860 N N . LEU A 1 106 ? 19.297 -7.020 -13.083 1.00 89.56 106 LEU A N 1
ATOM 861 C CA . LEU A 1 106 ? 19.071 -5.590 -12.892 1.00 89.56 106 LEU A CA 1
ATOM 862 C C . LEU A 1 106 ? 18.993 -5.187 -11.414 1.00 89.56 106 LEU A C 1
ATOM 864 O O . LEU A 1 106 ? 19.004 -3.998 -11.116 1.00 89.56 106 LEU A O 1
ATOM 868 N N . GLY A 1 107 ? 18.903 -6.144 -10.485 1.00 88.38 107 GLY A N 1
ATOM 869 C CA . GLY A 1 107 ? 18.724 -5.853 -9.061 1.00 88.38 107 GLY A CA 1
ATOM 870 C C . GLY A 1 107 ? 17.373 -5.200 -8.754 1.00 88.38 107 GLY A C 1
ATOM 871 O O . GLY A 1 107 ? 17.275 -4.381 -7.841 1.00 88.38 107 GLY A O 1
ATOM 872 N N . CYS A 1 108 ? 16.330 -5.530 -9.523 1.00 86.88 108 CYS A N 1
ATOM 873 C CA . CYS A 1 108 ? 14.989 -4.970 -9.360 1.00 86.88 108 CYS A CA 1
ATOM 874 C C . CYS A 1 108 ? 13.955 -6.043 -8.992 1.00 86.88 108 CYS A C 1
ATOM 876 O O . CYS A 1 108 ? 14.184 -7.234 -9.202 1.00 86.88 108 CYS A O 1
ATOM 878 N N . PRO A 1 109 ? 12.785 -5.661 -8.449 1.00 89.44 109 PRO A N 1
ATOM 879 C CA . PRO A 1 109 ? 11.699 -6.611 -8.227 1.00 89.44 109 PRO A CA 1
ATOM 880 C C . PRO A 1 109 ? 11.181 -7.225 -9.539 1.00 89.44 109 PRO A C 1
ATOM 882 O O . PRO A 1 109 ? 10.947 -6.508 -10.509 1.00 89.44 109 PRO A O 1
ATOM 885 N N . VAL A 1 110 ? 10.872 -8.529 -9.540 1.00 90.56 110 VAL A N 1
ATOM 886 C CA . VAL A 1 110 ? 10.297 -9.256 -10.702 1.00 90.56 110 VAL A CA 1
ATOM 887 C C . VAL A 1 110 ? 9.053 -8.564 -11.261 1.00 90.56 110 VAL A C 1
ATOM 889 O O . VAL A 1 110 ? 8.884 -8.446 -12.472 1.00 90.56 110 VAL A O 1
ATOM 892 N N . ARG A 1 111 ? 8.208 -8.018 -10.380 1.00 88.94 111 ARG A N 1
ATOM 893 C CA . ARG A 1 111 ? 7.012 -7.266 -10.778 1.00 88.94 111 ARG A CA 1
ATOM 894 C C . ARG A 1 111 ? 7.344 -6.034 -11.626 1.00 88.94 111 ARG A C 1
ATOM 896 O O . ARG A 1 111 ? 6.582 -5.710 -12.530 1.00 88.94 111 ARG A O 1
ATOM 903 N N . THR A 1 112 ? 8.462 -5.358 -11.365 1.00 90.06 112 THR A N 1
ATOM 904 C CA . THR A 1 112 ? 8.916 -4.204 -12.157 1.00 90.06 112 THR A CA 1
ATOM 905 C C . THR A 1 112 ? 9.218 -4.621 -13.595 1.00 90.06 112 THR A C 1
ATOM 907 O O . THR A 1 112 ? 8.811 -3.932 -14.530 1.00 90.06 112 THR A O 1
ATOM 910 N N . VAL A 1 113 ? 9.868 -5.776 -13.769 1.00 92.81 113 VAL A N 1
ATOM 911 C CA . VAL A 1 113 ? 10.158 -6.375 -15.079 1.00 92.81 113 VAL A CA 1
ATOM 912 C C . VAL A 1 113 ? 8.867 -6.755 -15.799 1.00 92.81 113 VAL A C 1
ATOM 914 O O . VAL A 1 113 ? 8.649 -6.308 -16.921 1.00 92.81 113 VAL A O 1
ATOM 917 N N . GLN A 1 114 ? 7.969 -7.482 -15.126 1.00 92.81 114 GLN A N 1
ATOM 918 C CA . GLN A 1 114 ? 6.663 -7.880 -15.666 1.00 92.81 114 GLN A CA 1
ATOM 919 C C . GLN A 1 114 ? 5.852 -6.679 -16.157 1.00 92.81 114 GLN A C 1
ATOM 921 O O . GLN A 1 114 ? 5.368 -6.673 -17.285 1.00 92.81 114 GLN A O 1
ATOM 926 N N . VAL A 1 115 ? 5.729 -5.637 -15.326 1.00 91.62 115 VAL A N 1
ATOM 927 C CA . VAL A 1 115 ? 4.987 -4.417 -15.675 1.00 91.62 115 VAL A CA 1
ATOM 928 C C . VAL A 1 115 ? 5.589 -3.749 -16.907 1.00 91.62 115 VAL A C 1
ATOM 930 O O . VAL A 1 115 ? 4.845 -3.372 -17.812 1.00 91.62 115 VAL A O 1
ATOM 933 N N . LYS A 1 116 ? 6.922 -3.628 -16.984 1.00 93.31 116 LYS A N 1
ATOM 934 C CA . LYS A 1 116 ? 7.572 -3.046 -18.164 1.00 93.31 116 LYS A CA 1
ATOM 935 C C . LYS A 1 116 ? 7.360 -3.905 -19.408 1.00 93.31 116 LYS A C 1
ATOM 937 O O . LYS A 1 116 ? 7.032 -3.356 -20.455 1.00 93.31 116 LYS A O 1
ATOM 942 N N . ARG A 1 117 ? 7.512 -5.226 -19.284 1.00 94.75 117 ARG A N 1
ATOM 943 C CA . ARG A 1 117 ? 7.307 -6.194 -20.365 1.00 94.75 117 ARG A CA 1
ATOM 944 C C . ARG A 1 117 ? 5.887 -6.087 -20.937 1.00 94.75 117 ARG A C 1
ATOM 946 O O . ARG A 1 117 ? 5.739 -5.929 -22.145 1.00 94.75 117 ARG A O 1
ATOM 953 N N . TYR A 1 118 ? 4.867 -6.070 -20.075 1.00 94.19 118 TYR A N 1
ATOM 954 C CA . TYR A 1 118 ? 3.469 -5.887 -20.483 1.00 94.19 118 TYR A CA 1
ATOM 955 C C . TYR A 1 118 ? 3.214 -4.529 -21.135 1.00 94.19 118 TYR A C 1
ATOM 957 O O . TYR A 1 118 ? 2.547 -4.466 -22.162 1.00 94.19 118 TYR A O 1
ATOM 965 N N . HIS A 1 119 ? 3.768 -3.448 -20.581 1.00 92.62 119 HIS A N 1
ATOM 966 C CA . HIS A 1 119 ? 3.622 -2.108 -21.155 1.00 92.62 119 HIS A CA 1
ATOM 967 C C . HIS A 1 119 ? 4.238 -1.989 -22.558 1.00 92.62 119 HIS A C 1
ATOM 969 O O . HIS A 1 119 ? 3.771 -1.195 -23.366 1.00 92.62 119 HIS A O 1
ATOM 975 N N . LEU A 1 120 ? 5.271 -2.784 -22.852 1.00 93.25 120 LEU A N 1
ATOM 976 C CA . LEU A 1 120 ? 5.899 -2.862 -24.171 1.00 93.25 120 LEU A CA 1
ATOM 977 C C . LEU A 1 120 ? 5.282 -3.935 -25.086 1.00 93.25 120 LEU A C 1
ATOM 979 O O . LEU A 1 120 ? 5.773 -4.124 -26.193 1.00 93.25 120 LEU A O 1
ATOM 983 N N . GLY A 1 121 ? 4.246 -4.656 -24.639 1.00 93.81 121 GLY A N 1
ATOM 984 C CA . GLY A 1 121 ? 3.612 -5.722 -25.425 1.00 93.81 121 GLY A CA 1
ATOM 985 C C . GLY A 1 121 ? 4.514 -6.933 -25.691 1.00 93.81 121 GLY A C 1
ATOM 986 O O . GLY A 1 121 ? 4.278 -7.678 -26.635 1.00 93.81 121 GLY A O 1
ATOM 987 N N . ILE A 1 122 ? 5.558 -7.133 -24.883 1.00 92.06 122 ILE A N 1
ATOM 988 C CA . ILE A 1 122 ? 6.513 -8.231 -25.058 1.00 92.06 122 ILE A CA 1
ATOM 989 C C . ILE A 1 122 ? 5.955 -9.485 -24.368 1.00 92.06 122 ILE A C 1
ATOM 991 O O . ILE A 1 122 ? 5.560 -9.447 -23.202 1.00 92.06 122 ILE A O 1
ATOM 995 N N . SER A 1 123 ? 5.925 -10.623 -25.053 1.00 87.81 123 SER A N 1
ATOM 996 C CA . SER A 1 123 ? 5.522 -11.898 -24.442 1.00 87.81 123 SER A CA 1
ATOM 997 C C . SER A 1 123 ? 6.623 -12.446 -23.530 1.00 87.81 123 SER A C 1
ATOM 999 O O . SER A 1 123 ? 7.804 -12.156 -23.719 1.00 87.81 123 SER A O 1
ATOM 1001 N N . ALA A 1 124 ? 6.247 -13.208 -22.501 1.00 78.44 124 ALA A N 1
ATOM 1002 C CA . ALA A 1 124 ? 7.244 -13.941 -21.726 1.00 78.44 124 ALA A CA 1
ATOM 1003 C C . ALA A 1 124 ? 7.891 -14.995 -22.642 1.00 78.44 124 ALA A C 1
ATOM 1005 O O . ALA A 1 124 ? 7.169 -15.580 -23.453 1.00 78.44 124 ALA A O 1
ATOM 1006 N N . PRO A 1 125 ? 9.211 -15.235 -22.542 1.00 78.31 125 PRO A N 1
ATOM 1007 C CA . PRO A 1 125 ? 9.816 -16.346 -23.262 1.00 78.31 125 PRO A CA 1
ATOM 1008 C C . PRO A 1 125 ? 9.143 -17.646 -22.816 1.00 78.31 125 PRO A C 1
ATOM 1010 O O . PRO A 1 125 ? 8.822 -17.796 -21.632 1.00 78.31 125 PRO A O 1
ATOM 1013 N N . GLU A 1 126 ? 8.901 -18.557 -23.760 1.00 70.19 126 GLU A N 1
ATOM 1014 C CA . GLU A 1 126 ? 8.343 -19.873 -23.454 1.00 70.19 126 GLU A CA 1
ATOM 1015 C C . GLU A 1 126 ? 9.191 -20.537 -22.365 1.00 70.19 126 GLU A C 1
ATOM 1017 O O . GLU A 1 126 ? 10.425 -20.544 -22.425 1.00 70.19 126 GLU A O 1
ATOM 1022 N N . ALA A 1 127 ? 8.528 -21.029 -21.318 1.00 58.88 127 ALA A N 1
ATOM 1023 C CA . ALA A 1 127 ? 9.206 -21.782 -20.282 1.00 58.88 127 ALA A CA 1
ATOM 1024 C C . ALA A 1 127 ? 9.710 -23.078 -20.923 1.00 58.88 127 ALA A C 1
ATOM 1026 O O . ALA A 1 127 ? 8.907 -23.942 -21.269 1.00 58.88 127 ALA A O 1
ATOM 1027 N N . TYR A 1 128 ? 11.024 -23.208 -21.097 1.00 52.25 128 TYR A N 1
ATOM 1028 C CA . TYR A 1 128 ? 11.613 -24.527 -21.282 1.00 52.25 128 TYR A CA 1
ATOM 1029 C C . TYR A 1 128 ? 11.311 -25.313 -20.001 1.00 52.25 128 TYR A C 1
ATOM 1031 O O . TYR A 1 128 ? 11.692 -24.874 -18.912 1.00 52.25 128 TYR A O 1
ATOM 1039 N N . GLY A 1 129 ? 10.507 -26.369 -20.155 1.00 38.59 129 GLY A N 1
ATOM 1040 C CA . GLY A 1 129 ? 10.075 -27.263 -19.081 1.00 38.59 129 GLY A CA 1
ATOM 1041 C C . GLY A 1 129 ? 11.227 -27.972 -18.389 1.00 38.59 129 GLY A C 1
ATOM 1042 O O . GLY A 1 129 ? 12.281 -28.167 -19.037 1.00 38.59 129 GLY A O 1
#

Sequence (129 aa):
MLGKKPDREVARLVGRSLANVQIRRFLKGIPNPAPLRRPWTPKEDELLGRLGDEEVMKQTGRSLKSVLHRRDFLGIPNPEPKRWYWKPSDVALLGKFSDHEVARRLGCPVRTVQVKRYHLGISAPEAYG

Secondary structure (DSSP, 8-state):
-BTTB-HHHHHHHHT--HHHHHHHHHHTTPPPSS-SSPPPPHHHHHHHHHS-HHHHHHHH---HHHHHHHHHHHT---SS-------HHHHTTBTTB-HHHHHHHHTS-HHHHHHHHHHTTPPPPP---

pLDDT: mean 88.93, std 9.06, range [38.59, 96.38]